Protein AF-A0A4R5FEH0-F1 (afdb_monomer)

Foldseek 3Di:
DVVVVVVVVVVVVVVVVVVVVVVVVVVVVVVVVVVVDDVVVVLVVVLVVVLVVLVVCLVVVLVVVVVVVVVCVCVVPVDPDDDDPPVVVVVVVCVSVVSVVVSVVVSVVVVVVSVPPPDD

Mean predicted aligned error: 13.11 Å

Sequence (120 aa):
MLVGSAVVYTVISVLNATAMTMTERAEEIRLLRTLGTKPRQLTRMVCWKTLTVTCTGTLLGTGIAAASLTALGKAATGQPSFVYSVPQYAGLVLVCAVSGLAGALASTRKARRGSLRSDD

Organism: NCBI:txid2530382

Radius of gyration: 20.9 Å; Cα contacts (8 Å, |Δi|>4): 8; chains: 1; bounding box: 50×35×61 Å

Structure (mmCIF, N/CA/C/O backbone):
data_AF-A0A4R5FEH0-F1
#
_entry.id   AF-A0A4R5FEH0-F1
#
loop_
_atom_site.group_PDB
_atom_site.id
_atom_site.type_symbol
_atom_site.label_atom_id
_atom_site.label_alt_id
_atom_site.label_comp_id
_atom_site.label_asym_id
_atom_site.label_entity_id
_atom_site.label_seq_id
_atom_site.pdbx_PDB_ins_code
_atom_site.Cartn_x
_atom_site.Cartn_y
_atom_site.Cartn_z
_atom_site.occupancy
_atom_site.B_iso_or_equiv
_atom_site.auth_seq_id
_atom_site.auth_comp_id
_atom_site.auth_asym_id
_atom_site.auth_atom_id
_atom_site.pdbx_PDB_model_num
ATOM 1 N N . MET A 1 1 ? 3.854 -23.297 -10.318 1.00 75.25 1 MET A N 1
ATOM 2 C CA . MET A 1 1 ? 3.454 -23.915 -9.030 1.00 75.25 1 MET A CA 1
ATOM 3 C C . MET A 1 1 ? 4.046 -23.185 -7.824 1.00 75.25 1 MET A C 1
ATOM 5 O O . MET A 1 1 ? 3.273 -22.809 -6.956 1.00 75.25 1 MET A O 1
ATOM 9 N N . LEU A 1 2 ? 5.350 -22.871 -7.814 1.00 83.94 2 LEU A N 1
ATOM 10 C CA . LEU A 1 2 ? 6.026 -22.158 -6.710 1.00 83.94 2 LEU A CA 1
ATOM 11 C C . LEU A 1 2 ? 5.409 -20.793 -6.335 1.00 83.94 2 LEU A C 1
ATOM 13 O O . LEU A 1 2 ? 5.229 -20.503 -5.156 1.00 83.94 2 LEU A O 1
ATOM 17 N N . VAL A 1 3 ? 5.034 -19.966 -7.322 1.00 89.88 3 VAL A N 1
ATOM 18 C CA . VAL A 1 3 ? 4.390 -18.660 -7.055 1.00 89.88 3 VAL A CA 1
ATOM 19 C C . VAL A 1 3 ? 3.027 -18.842 -6.379 1.00 89.88 3 VAL A C 1
ATOM 21 O O . VAL A 1 3 ? 2.689 -18.097 -5.466 1.00 89.88 3 VAL A O 1
ATOM 24 N N . GLY A 1 4 ? 2.270 -19.874 -6.765 1.00 87.56 4 GLY A N 1
ATOM 25 C CA . GLY A 1 4 ? 0.972 -20.174 -6.160 1.00 87.56 4 GLY A CA 1
ATOM 26 C C . GLY A 1 4 ? 1.095 -20.547 -4.683 1.00 87.56 4 GLY A C 1
ATOM 27 O O . GLY A 1 4 ? 0.388 -19.986 -3.852 1.00 87.56 4 GLY A O 1
ATOM 28 N N . SER A 1 5 ? 2.043 -21.425 -4.334 1.00 92.75 5 SER A N 1
ATOM 29 C CA . SER A 1 5 ? 2.290 -21.804 -2.936 1.00 92.75 5 SER A CA 1
ATOM 30 C C . SER A 1 5 ? 2.826 -20.644 -2.095 1.00 92.75 5 SER A C 1
ATOM 32 O O . SER A 1 5 ? 2.422 -20.494 -0.944 1.00 92.75 5 SER A O 1
ATOM 34 N N . ALA A 1 6 ? 3.686 -19.793 -2.667 1.00 92.50 6 ALA A N 1
ATOM 35 C CA . ALA A 1 6 ? 4.207 -18.615 -1.977 1.00 92.50 6 ALA A CA 1
ATOM 36 C C . ALA A 1 6 ? 3.087 -17.625 -1.626 1.00 92.50 6 ALA A C 1
ATOM 38 O O . ALA A 1 6 ? 3.008 -17.171 -0.488 1.00 92.50 6 ALA A O 1
ATOM 39 N N . VAL A 1 7 ? 2.177 -17.353 -2.568 1.00 92.88 7 VAL A N 1
ATOM 40 C CA . VAL A 1 7 ? 1.027 -16.467 -2.331 1.00 92.88 7 VAL A CA 1
ATOM 41 C C . VAL A 1 7 ? 0.129 -17.019 -1.225 1.00 92.88 7 VAL A C 1
ATOM 43 O O . VAL A 1 7 ? -0.239 -16.275 -0.318 1.00 92.88 7 VAL A O 1
ATOM 46 N N . VAL A 1 8 ? -0.178 -18.320 -1.248 1.00 94.12 8 VAL A N 1
ATOM 47 C CA . VAL A 1 8 ? -0.993 -18.960 -0.201 1.00 94.12 8 VAL A CA 1
ATOM 48 C C . VAL A 1 8 ? -0.329 -18.827 1.172 1.00 94.12 8 VAL A C 1
ATOM 50 O O . VAL A 1 8 ? -0.980 -18.400 2.125 1.00 94.12 8 VAL A O 1
ATOM 53 N N . TYR A 1 9 ? 0.972 -19.115 1.274 1.00 94.75 9 TYR A N 1
ATOM 54 C CA . TYR A 1 9 ? 1.718 -18.966 2.525 1.00 94.75 9 TYR A CA 1
ATOM 55 C C . TYR A 1 9 ? 1.716 -17.519 3.038 1.00 94.75 9 TYR A C 1
ATOM 57 O O . TYR A 1 9 ? 1.440 -17.280 4.214 1.00 94.75 9 TYR A O 1
ATOM 65 N N . THR A 1 10 ? 1.971 -16.538 2.164 1.00 94.88 10 THR A N 1
ATOM 66 C CA . THR A 1 10 ? 1.943 -15.116 2.534 1.00 94.88 10 THR A CA 1
ATOM 67 C C . THR A 1 10 ? 0.574 -14.703 3.061 1.00 94.88 10 THR A C 1
ATOM 69 O O . THR A 1 10 ? 0.501 -14.026 4.084 1.00 94.88 10 THR A O 1
ATOM 72 N N . VAL A 1 11 ? -0.511 -15.133 2.410 1.00 94.25 11 VAL A N 1
ATOM 73 C CA . VAL A 1 11 ? -1.875 -14.828 2.862 1.00 94.25 11 VAL A CA 1
ATOM 74 C C . VAL A 1 11 ? -2.113 -15.390 4.260 1.00 94.25 11 VAL A C 1
ATOM 76 O O . VAL A 1 11 ? -2.553 -14.651 5.136 1.00 94.25 11 VAL A O 1
ATOM 79 N N . ILE A 1 12 ? -1.764 -16.654 4.506 1.00 95.19 12 ILE A N 1
ATOM 80 C CA . ILE A 1 12 ? -1.941 -17.284 5.823 1.00 95.19 12 ILE A CA 1
ATOM 81 C C . ILE A 1 12 ? -1.114 -16.562 6.894 1.00 95.19 12 ILE A C 1
ATOM 83 O O . ILE A 1 12 ? -1.630 -16.264 7.968 1.00 95.19 12 ILE A O 1
ATOM 87 N N . SER A 1 13 ? 0.143 -16.227 6.600 1.00 94.56 13 SER A N 1
ATOM 88 C CA . SER A 1 13 ? 1.027 -15.517 7.532 1.00 94.56 13 SER A CA 1
ATOM 89 C C . SER A 1 13 ? 0.487 -14.129 7.903 1.00 94.56 13 SER A C 1
ATOM 91 O O . SER A 1 13 ? 0.400 -13.780 9.083 1.00 94.56 13 SER A O 1
ATOM 93 N N . VAL A 1 14 ? 0.027 -13.358 6.911 1.00 92.44 14 VAL A N 1
ATOM 94 C CA . VAL A 1 14 ? -0.592 -12.043 7.136 1.00 92.44 14 VAL A CA 1
ATOM 95 C C . VAL A 1 14 ? -1.896 -12.175 7.923 1.00 92.44 14 VAL A C 1
ATOM 97 O O . VAL A 1 14 ? -2.139 -11.385 8.837 1.00 92.44 14 VAL A O 1
ATOM 100 N N . LEU A 1 15 ? -2.729 -13.170 7.609 1.00 93.38 15 LEU A N 1
ATOM 101 C CA . LEU A 1 15 ? -3.962 -13.441 8.352 1.00 93.38 15 LEU A CA 1
ATOM 102 C C . LEU A 1 15 ? -3.672 -13.806 9.808 1.00 93.38 15 LEU A C 1
ATOM 104 O O . LEU A 1 15 ? -4.337 -13.295 10.701 1.00 93.38 15 LEU A O 1
ATOM 108 N N . ASN A 1 16 ? -2.643 -14.610 10.061 1.00 95.06 16 ASN A N 1
ATOM 109 C CA . ASN A 1 16 ? -2.242 -14.974 11.414 1.00 95.06 16 ASN A CA 1
ATOM 110 C C . ASN A 1 16 ? -1.790 -13.745 12.224 1.00 95.06 16 ASN A C 1
ATOM 112 O O . ASN A 1 16 ? -2.271 -13.507 13.331 1.00 95.06 16 ASN A O 1
ATOM 116 N N . ALA A 1 17 ? -0.934 -12.901 11.640 1.00 90.19 17 ALA A N 1
A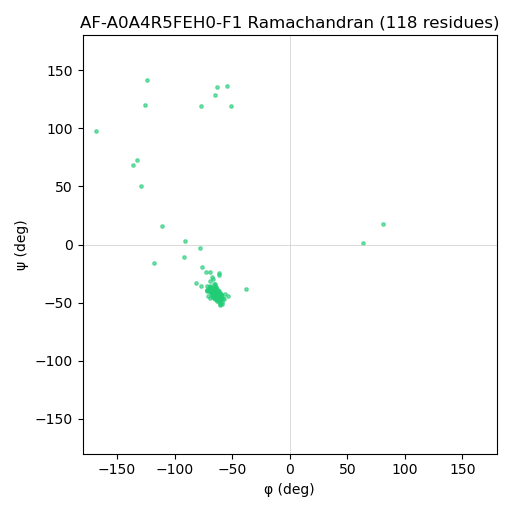TOM 117 C CA . ALA A 1 17 ? -0.471 -11.676 12.292 1.00 90.19 17 ALA A CA 1
ATOM 118 C C . ALA A 1 17 ? -1.611 -10.673 12.536 1.00 90.19 17 ALA A C 1
ATOM 120 O O . ALA A 1 17 ? -1.695 -10.035 13.590 1.00 90.19 17 ALA A O 1
ATOM 121 N N . THR A 1 18 ? -2.515 -10.529 11.564 1.00 87.44 18 THR A N 1
ATOM 122 C CA . THR A 1 18 ? -3.672 -9.638 11.704 1.00 87.44 18 THR A CA 1
ATOM 123 C C . THR A 1 18 ? -4.674 -10.163 12.724 1.00 87.44 18 THR A C 1
ATOM 125 O O . THR A 1 18 ? -5.173 -9.359 13.505 1.00 87.44 18 THR A O 1
ATOM 128 N N . ALA A 1 19 ? -4.915 -11.474 12.792 1.00 87.31 19 ALA A N 1
ATOM 129 C CA . ALA A 1 19 ? -5.764 -12.087 13.811 1.00 87.31 19 ALA A CA 1
ATOM 130 C C . ALA A 1 19 ? -5.235 -11.804 15.224 1.00 87.31 19 ALA A C 1
ATOM 132 O O . ALA A 1 19 ? -5.980 -11.268 16.044 1.00 87.31 19 ALA A O 1
ATOM 133 N N . MET A 1 20 ? -3.940 -12.044 15.460 1.00 92.12 20 MET A N 1
ATOM 134 C CA . MET A 1 20 ? -3.278 -11.737 16.734 1.00 92.12 20 MET A CA 1
ATOM 135 C C . MET A 1 20 ? -3.395 -10.247 17.099 1.00 92.12 20 MET A C 1
ATOM 137 O O . MET A 1 20 ? -3.795 -9.889 18.205 1.00 92.12 20 MET A O 1
ATOM 141 N N . THR A 1 21 ? -3.144 -9.353 16.138 1.00 87.50 21 THR A N 1
ATOM 142 C CA . THR A 1 21 ? -3.239 -7.902 16.375 1.00 87.50 21 THR A CA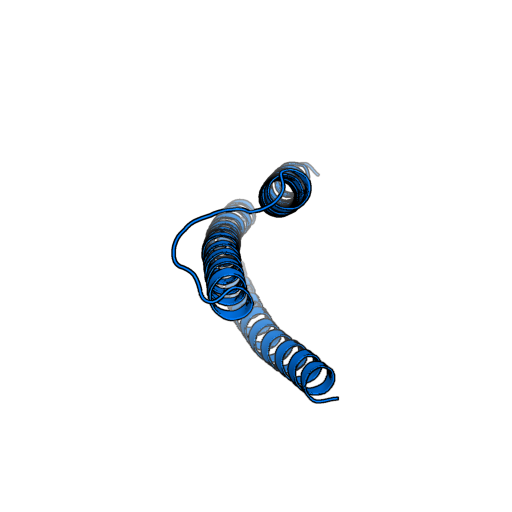 1
ATOM 143 C C . THR A 1 21 ? -4.674 -7.461 16.695 1.00 87.50 21 THR A C 1
ATOM 145 O O . THR A 1 21 ? -4.881 -6.501 17.439 1.00 87.50 21 THR A O 1
ATOM 148 N N . MET A 1 22 ? -5.687 -8.102 16.104 1.00 86.00 22 MET A N 1
ATOM 149 C CA . MET A 1 22 ? -7.090 -7.764 16.361 1.00 86.00 22 MET A CA 1
ATOM 150 C C . MET A 1 22 ? -7.528 -8.208 17.756 1.00 86.00 22 MET A C 1
ATOM 152 O O . MET A 1 22 ? -8.242 -7.453 18.415 1.00 86.00 22 MET A O 1
ATOM 156 N N . THR A 1 23 ? -7.082 -9.379 18.222 1.00 84.50 23 THR A N 1
ATOM 157 C CA . THR A 1 23 ? -7.383 -9.865 19.576 1.00 84.50 23 THR A CA 1
ATOM 158 C C . THR A 1 23 ? -6.755 -8.977 20.647 1.00 84.50 23 THR A C 1
ATOM 160 O O . THR A 1 23 ? -7.469 -8.521 21.536 1.00 84.50 23 THR A O 1
ATOM 163 N N . GLU A 1 24 ? -5.478 -8.615 20.503 1.00 84.12 24 GLU A N 1
ATOM 164 C CA . GLU A 1 24 ? -4.785 -7.717 21.443 1.00 84.12 24 GLU A CA 1
ATOM 165 C C . GLU A 1 24 ? -5.468 -6.344 21.534 1.00 84.12 24 GLU A C 1
ATOM 167 O O . GLU A 1 24 ? -5.738 -5.823 22.617 1.00 84.12 24 GLU A O 1
ATOM 172 N N . ARG A 1 25 ? -5.835 -5.761 20.385 1.00 83.19 25 ARG A N 1
ATOM 173 C CA . ARG A 1 25 ? -6.523 -4.463 20.368 1.00 83.19 25 ARG A CA 1
ATOM 174 C C . ARG A 1 25 ? -7.945 -4.535 20.907 1.00 83.19 25 ARG A C 1
ATOM 176 O O . ARG A 1 25 ? -8.426 -3.551 21.459 1.00 83.19 25 ARG A O 1
ATOM 183 N N . ALA A 1 26 ? -8.644 -5.655 20.737 1.00 80.81 26 ALA A N 1
ATOM 184 C CA . ALA A 1 26 ? -9.978 -5.822 21.303 1.00 80.81 26 ALA A CA 1
ATOM 185 C C . ALA A 1 26 ? -9.939 -5.810 22.841 1.00 80.81 26 ALA A C 1
ATOM 187 O O . ALA A 1 26 ? -10.839 -5.242 23.465 1.00 80.81 26 ALA A O 1
ATOM 188 N N . GLU A 1 27 ? -8.891 -6.374 23.442 1.00 83.25 27 GLU A N 1
ATOM 189 C CA . GLU A 1 27 ? -8.665 -6.339 24.889 1.00 83.25 27 GLU A CA 1
ATOM 190 C C . GLU A 1 27 ? -8.275 -4.944 25.383 1.00 83.25 27 GLU A C 1
ATOM 192 O O . GLU A 1 27 ? -8.890 -4.460 26.332 1.00 83.25 27 GLU A O 1
ATOM 197 N N . GLU A 1 28 ? -7.372 -4.238 24.691 1.00 79.25 28 GLU A N 1
ATOM 198 C CA . GLU A 1 28 ? -7.075 -2.825 24.993 1.00 79.25 28 GLU A CA 1
ATOM 199 C C . GLU A 1 28 ? -8.350 -1.970 25.001 1.00 79.25 28 GLU A C 1
ATOM 201 O O . GLU A 1 28 ? -8.575 -1.171 25.911 1.00 79.25 28 GLU A O 1
ATOM 206 N N . ILE A 1 29 ? -9.225 -2.154 24.007 1.00 78.94 29 ILE A N 1
ATOM 207 C CA . ILE A 1 29 ? -10.480 -1.401 23.903 1.00 78.94 29 ILE A CA 1
ATOM 208 C C . ILE A 1 29 ? -11.435 -1.771 25.039 1.00 78.94 29 ILE A C 1
ATOM 210 O O . ILE A 1 29 ? -12.103 -0.884 25.570 1.00 78.94 29 ILE A O 1
ATOM 214 N N . ARG A 1 30 ? -11.508 -3.050 25.432 1.00 79.69 30 ARG A N 1
ATOM 215 C CA . ARG A 1 30 ? -12.310 -3.495 26.583 1.00 79.69 30 ARG A CA 1
ATOM 216 C C . ARG A 1 30 ? -11.814 -2.859 27.881 1.00 79.69 30 ARG A C 1
ATOM 218 O O . ARG A 1 30 ? -12.639 -2.303 28.600 1.00 79.69 30 ARG A O 1
ATOM 225 N N . LEU A 1 31 ? -10.500 -2.846 28.114 1.00 80.94 31 LEU A N 1
ATOM 226 C CA . LEU A 1 31 ? -9.869 -2.219 29.281 1.00 80.94 31 LEU A CA 1
ATOM 227 C C . LEU A 1 31 ? -10.106 -0.699 29.320 1.00 80.94 31 LEU A C 1
ATOM 229 O O . LEU A 1 31 ? -10.508 -0.152 30.349 1.00 80.94 31 LEU A O 1
ATOM 233 N N . LEU A 1 32 ? -9.954 -0.013 28.185 1.00 75.25 32 LEU A N 1
ATOM 234 C CA . LEU A 1 32 ? -10.207 1.429 28.070 1.00 75.25 32 LEU A CA 1
ATOM 235 C C . LEU A 1 32 ? -11.690 1.798 28.226 1.00 75.25 32 LEU A C 1
ATOM 237 O O . LEU A 1 32 ? -12.000 2.908 28.672 1.00 75.25 32 LEU A O 1
ATOM 241 N N . ARG A 1 33 ? -12.612 0.887 27.883 1.00 75.50 33 ARG A N 1
ATOM 242 C CA . ARG A 1 33 ? -14.057 1.078 28.088 1.00 75.50 33 ARG A CA 1
ATOM 243 C C . ARG A 1 33 ? -14.443 0.986 29.558 1.00 75.50 33 ARG A C 1
ATOM 245 O O . ARG A 1 33 ? -15.250 1.796 30.000 1.00 75.50 33 ARG A O 1
ATOM 252 N N . THR A 1 34 ? -13.837 0.071 30.316 1.00 79.81 34 THR A N 1
ATOM 253 C CA . THR A 1 34 ? -13.989 0.009 31.783 1.00 79.81 34 THR A CA 1
ATOM 254 C C . THR A 1 34 ? -13.482 1.270 32.484 1.00 79.81 34 THR A C 1
ATOM 256 O O . THR A 1 34 ? -13.977 1.607 33.552 1.00 79.81 34 THR A O 1
ATOM 259 N N . LEU A 1 35 ? -12.561 2.009 31.857 1.00 77.06 35 LEU A N 1
ATOM 260 C CA . LEU A 1 35 ? -12.051 3.300 32.335 1.00 77.06 35 LEU A CA 1
ATOM 261 C C . LEU A 1 35 ? -12.849 4.518 31.811 1.00 77.06 35 LEU A C 1
ATOM 263 O O . LEU A 1 35 ? -12.484 5.655 32.091 1.00 77.06 35 LEU A O 1
ATOM 267 N N . GLY A 1 36 ? -13.935 4.313 31.050 1.00 76.25 36 GLY A N 1
ATOM 268 C CA . GLY A 1 36 ? -14.831 5.390 30.597 1.00 76.25 36 GLY A CA 1
ATOM 269 C C . GLY A 1 36 ? -14.354 6.189 29.375 1.00 76.25 36 GLY A C 1
ATOM 270 O O . GLY A 1 36 ? -14.856 7.284 29.113 1.00 76.25 36 GLY A O 1
ATOM 271 N N . THR A 1 37 ? -13.397 5.671 28.602 1.00 69.69 37 THR 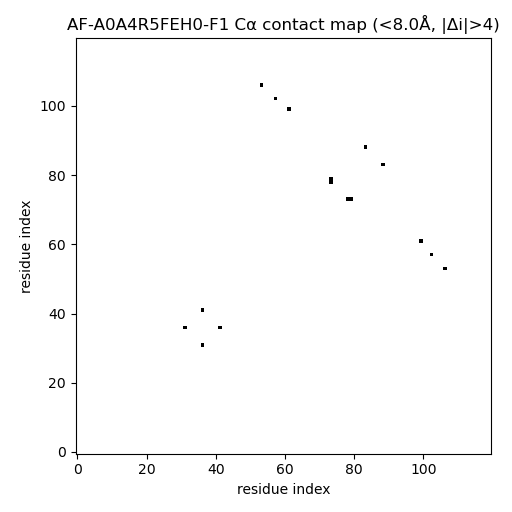A N 1
ATOM 272 C CA . THR A 1 37 ? -12.808 6.404 27.467 1.00 69.69 37 THR A CA 1
ATOM 273 C C . THR A 1 37 ? -13.834 6.668 26.352 1.00 69.69 37 THR A C 1
ATOM 275 O O . THR A 1 37 ? -14.491 5.750 25.855 1.00 69.69 37 THR A O 1
ATOM 278 N N . LYS A 1 38 ? -13.954 7.932 25.909 1.00 74.19 38 LYS A N 1
ATOM 279 C CA . LYS A 1 38 ? -14.907 8.354 24.863 1.00 74.19 38 LYS A CA 1
ATOM 280 C C . LYS A 1 38 ? -14.611 7.684 23.504 1.00 74.19 38 LYS A C 1
ATOM 282 O O . LYS A 1 38 ? -13.472 7.737 23.030 1.00 74.19 38 LYS A O 1
ATOM 287 N N . PRO A 1 39 ? -15.635 7.178 22.785 1.00 70.56 39 PRO A N 1
ATOM 288 C CA . PRO A 1 39 ? -15.472 6.458 21.512 1.00 70.56 39 PRO A CA 1
ATOM 289 C C . PRO A 1 39 ? -14.829 7.303 20.398 1.00 70.56 39 PRO A C 1
ATOM 291 O O . PRO A 1 39 ? -14.153 6.765 19.523 1.00 70.56 39 PRO A O 1
ATOM 294 N N . ARG A 1 40 ? -14.969 8.635 20.458 1.00 71.75 40 ARG A N 1
ATOM 295 C CA . ARG A 1 40 ? -14.362 9.583 19.505 1.00 71.75 40 ARG A CA 1
ATOM 296 C C . ARG A 1 40 ? -12.829 9.647 19.573 1.00 71.75 40 ARG A C 1
ATOM 298 O O . ARG A 1 40 ? -12.189 9.932 18.565 1.00 71.75 40 ARG A O 1
ATOM 305 N N . GLN A 1 41 ? -12.222 9.395 20.733 1.00 73.12 41 GLN A N 1
ATOM 306 C CA . GLN A 1 41 ? -10.759 9.404 20.863 1.00 73.12 41 GLN A CA 1
ATOM 307 C C . GLN A 1 41 ? -10.151 8.117 20.291 1.00 73.12 41 GLN A C 1
ATOM 309 O O . GLN A 1 41 ? -9.116 8.149 19.623 1.00 73.12 41 GLN A O 1
ATOM 314 N N . LEU A 1 42 ? -10.865 7.005 20.471 1.00 71.75 42 LEU A N 1
ATOM 315 C CA . LEU A 1 42 ? -10.492 5.689 19.970 1.00 71.75 42 LEU A CA 1
ATOM 316 C C . LEU A 1 42 ? -10.458 5.651 18.434 1.00 71.75 42 LEU A C 1
ATOM 318 O O . LEU A 1 42 ? -9.479 5.204 17.837 1.00 71.75 42 LEU A O 1
ATOM 322 N N . THR A 1 43 ? -11.490 6.186 17.774 1.00 77.06 43 THR A N 1
ATOM 323 C CA . THR A 1 43 ? -11.547 6.235 16.303 1.00 77.06 43 THR A CA 1
ATOM 324 C C . THR A 1 43 ? -10.444 7.111 15.714 1.00 77.06 43 THR A C 1
ATOM 326 O O . THR A 1 43 ? -9.826 6.730 14.718 1.00 77.06 43 THR A O 1
ATOM 329 N N . ARG A 1 44 ? -10.125 8.246 16.351 1.00 79.62 44 ARG A N 1
ATOM 330 C CA . ARG A 1 44 ? -9.047 9.143 15.905 1.00 79.62 44 ARG A CA 1
ATOM 331 C C . ARG A 1 44 ? -7.670 8.477 16.001 1.00 79.62 44 ARG A C 1
ATOM 333 O O . ARG A 1 44 ? -6.873 8.597 15.073 1.00 79.62 44 ARG A O 1
ATOM 340 N N . MET A 1 45 ? -7.416 7.722 17.069 1.00 78.25 45 MET A N 1
ATOM 341 C CA . MET A 1 45 ? -6.175 6.959 17.252 1.00 78.25 45 MET A CA 1
ATOM 342 C C . MET A 1 45 ? -6.033 5.828 16.222 1.00 78.25 45 MET A C 1
ATOM 344 O O . MET A 1 45 ? -4.982 5.675 15.596 1.00 78.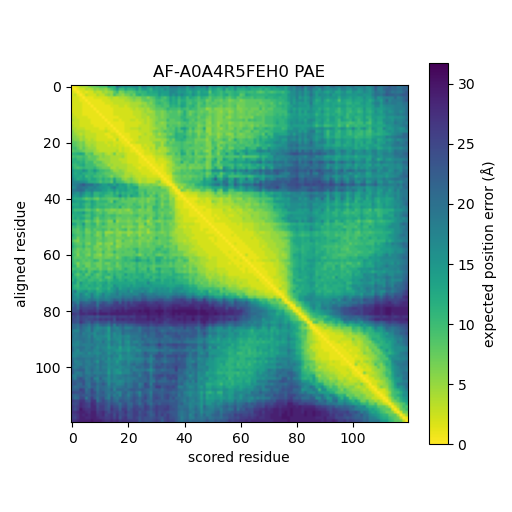25 45 MET A O 1
ATOM 348 N N . VAL A 1 46 ? -7.102 5.057 15.992 1.00 75.69 46 VAL A N 1
ATOM 349 C CA . VAL A 1 46 ? -7.105 3.971 14.997 1.00 75.69 46 VAL A CA 1
ATOM 350 C C . VAL A 1 46 ? -6.921 4.514 13.579 1.00 75.69 46 VAL A C 1
ATOM 352 O O . VAL A 1 46 ? -6.218 3.893 12.776 1.00 75.69 46 VAL A O 1
ATOM 355 N N . CYS A 1 47 ? -7.494 5.683 13.277 1.00 81.19 47 CYS A N 1
ATOM 356 C CA . CYS A 1 47 ? -7.312 6.356 11.994 1.00 81.19 47 CYS A CA 1
ATOM 357 C C . CYS A 1 47 ? -5.835 6.683 11.746 1.00 81.19 47 CYS A C 1
ATOM 359 O O . CYS A 1 47 ? -5.286 6.251 10.735 1.00 81.19 47 CYS A O 1
ATOM 361 N N . TRP A 1 48 ? -5.166 7.332 12.705 1.00 77.50 48 TRP A N 1
ATOM 362 C CA . TRP A 1 48 ? -3.733 7.626 12.612 1.00 77.50 48 TRP A CA 1
ATOM 363 C C . TRP A 1 48 ? -2.893 6.366 12.416 1.00 77.50 48 TRP A C 1
ATOM 365 O O . TRP A 1 48 ? -2.088 6.301 11.492 1.00 77.50 48 TRP A O 1
ATOM 375 N N . LYS A 1 49 ? -3.146 5.319 13.209 1.00 77.69 49 LYS A N 1
ATOM 376 C CA . LYS A 1 49 ? -2.417 4.048 13.098 1.00 77.69 49 LYS A CA 1
ATOM 377 C C . LYS A 1 49 ? -2.596 3.405 11.718 1.00 77.69 49 LYS A C 1
ATOM 379 O O . LYS A 1 49 ? -1.639 2.916 11.126 1.00 77.69 49 LYS A O 1
ATOM 384 N N . THR A 1 50 ? -3.814 3.431 11.182 1.00 76.94 50 THR A N 1
ATOM 385 C CA . THR A 1 50 ? -4.125 2.868 9.857 1.00 76.94 50 THR A CA 1
ATOM 386 C C . THR A 1 50 ? -3.520 3.701 8.730 1.00 76.94 50 THR A C 1
ATOM 388 O O . THR A 1 50 ? -3.064 3.144 7.729 1.00 76.94 50 THR A O 1
ATOM 391 N N . LEU A 1 51 ? -3.501 5.023 8.892 1.00 78.69 51 LEU A N 1
ATOM 392 C CA . LEU A 1 51 ? -2.936 5.955 7.928 1.00 78.69 51 LEU A CA 1
ATOM 393 C C . LEU A 1 51 ? -1.425 5.756 7.808 1.00 78.69 51 LEU A C 1
ATOM 395 O O . LEU A 1 51 ? -0.934 5.614 6.692 1.00 78.69 51 LEU A O 1
ATOM 399 N N . THR A 1 52 ? -0.712 5.624 8.930 1.00 78.69 52 THR A N 1
ATOM 400 C CA . THR A 1 52 ? 0.726 5.331 8.927 1.00 78.69 52 THR A CA 1
ATOM 401 C C . THR A 1 52 ? 1.022 3.991 8.255 1.00 78.69 52 THR A C 1
ATOM 403 O O . THR A 1 52 ? 1.819 3.952 7.325 1.00 78.69 52 THR A O 1
ATOM 406 N N . VAL A 1 53 ? 0.322 2.909 8.627 1.00 80.00 53 VAL A N 1
ATOM 407 C CA . VAL A 1 53 ? 0.530 1.572 8.027 1.00 80.00 53 VAL A CA 1
ATOM 408 C C . VAL A 1 53 ? 0.269 1.578 6.518 1.00 80.00 53 VAL A C 1
ATOM 410 O O . VAL A 1 53 ? 1.053 1.024 5.748 1.00 80.00 53 VAL A O 1
ATOM 413 N N . THR A 1 54 ? -0.811 2.229 6.078 1.00 76.81 54 THR A N 1
ATOM 414 C CA . THR A 1 54 ? -1.158 2.311 4.650 1.00 76.81 54 THR A CA 1
ATOM 415 C C . THR A 1 54 ? -0.136 3.148 3.885 1.00 76.81 54 THR A C 1
ATOM 417 O O . THR A 1 54 ? 0.281 2.759 2.796 1.00 76.81 54 THR A O 1
ATOM 420 N N . CYS A 1 55 ? 0.293 4.275 4.456 1.00 78.25 55 CYS A N 1
ATOM 421 C CA . CYS A 1 55 ? 1.297 5.150 3.862 1.00 78.25 55 CYS A CA 1
ATOM 422 C C . CYS A 1 55 ? 2.624 4.403 3.673 1.00 78.25 55 CYS A C 1
ATOM 424 O O . CYS A 1 55 ? 3.124 4.315 2.553 1.00 78.25 55 CYS A O 1
ATOM 426 N N . THR A 1 56 ? 3.134 3.768 4.732 1.00 78.62 56 THR A N 1
ATOM 427 C CA . THR A 1 56 ? 4.386 3.002 4.692 1.00 78.62 56 THR A CA 1
ATOM 428 C C . THR A 1 56 ? 4.308 1.829 3.716 1.00 78.62 56 THR A C 1
ATOM 430 O O . THR A 1 56 ? 5.216 1.654 2.908 1.00 78.62 56 THR A O 1
ATOM 433 N N . GLY A 1 57 ? 3.213 1.059 3.729 1.00 75.31 57 GLY A N 1
ATOM 434 C CA . GLY A 1 57 ? 3.025 -0.056 2.797 1.00 75.31 57 GLY A CA 1
ATOM 435 C C . GLY A 1 57 ? 2.974 0.391 1.333 1.00 75.31 57 GLY A C 1
ATOM 436 O O . GLY A 1 57 ? 3.569 -0.252 0.472 1.00 75.31 57 GLY A O 1
ATOM 437 N N . THR A 1 58 ? 2.326 1.525 1.052 1.00 73.69 58 THR A N 1
ATOM 438 C CA . THR A 1 58 ? 2.234 2.082 -0.308 1.00 73.69 58 THR A CA 1
ATOM 439 C C . THR A 1 58 ? 3.588 2.602 -0.790 1.00 73.69 58 THR A C 1
ATOM 441 O O . THR A 1 58 ? 3.999 2.288 -1.906 1.00 73.69 58 THR A O 1
ATOM 444 N N . LEU A 1 59 ? 4.308 3.350 0.051 1.00 76.75 59 LEU A N 1
ATOM 445 C CA . LEU A 1 59 ? 5.652 3.857 -0.248 1.00 76.75 59 LEU A CA 1
ATOM 446 C C . LEU A 1 59 ? 6.632 2.716 -0.545 1.00 76.75 59 LEU A C 1
ATOM 448 O O . LEU A 1 59 ? 7.276 2.715 -1.594 1.00 76.75 59 LEU A O 1
ATOM 452 N N . LEU A 1 60 ? 6.702 1.719 0.342 1.00 76.56 60 LEU A N 1
ATOM 453 C CA . LEU A 1 60 ? 7.610 0.582 0.180 1.00 76.56 60 LEU A CA 1
ATOM 454 C C . LEU A 1 60 ? 7.228 -0.292 -1.017 1.00 76.56 60 LEU A C 1
ATOM 456 O O . LEU A 1 60 ? 8.095 -0.635 -1.817 1.00 76.56 60 LEU A O 1
ATOM 460 N N . GLY A 1 61 ? 5.942 -0.613 -1.182 1.00 72.25 61 GLY A N 1
ATOM 461 C CA . GLY A 1 61 ? 5.470 -1.418 -2.309 1.00 72.25 61 GLY A CA 1
ATOM 462 C C . GLY A 1 61 ? 5.772 -0.766 -3.659 1.00 72.25 61 GLY A C 1
ATOM 463 O O . GLY A 1 61 ? 6.260 -1.433 -4.571 1.00 72.25 61 GLY A O 1
ATOM 464 N N . THR A 1 62 ? 5.566 0.550 -3.766 1.00 69.56 62 THR A N 1
ATOM 465 C CA . THR A 1 62 ? 5.868 1.310 -4.989 1.00 69.56 62 THR A CA 1
ATOM 466 C C . THR A 1 62 ? 7.372 1.338 -5.273 1.00 69.56 62 THR A C 1
ATOM 468 O O . THR A 1 62 ? 7.783 1.126 -6.413 1.00 69.56 62 THR A O 1
ATOM 471 N N . GLY A 1 63 ? 8.208 1.531 -4.245 1.00 71.62 63 GLY A N 1
ATOM 472 C CA . GLY A 1 63 ? 9.667 1.507 -4.389 1.00 71.62 63 GLY A CA 1
ATOM 473 C C . GLY A 1 63 ? 10.199 0.148 -4.854 1.00 71.62 63 GLY A C 1
ATOM 474 O O . GLY A 1 63 ? 10.984 0.084 -5.799 1.00 71.62 63 GLY A O 1
ATOM 475 N N . ILE A 1 64 ? 9.722 -0.946 -4.249 1.00 74.19 64 ILE A N 1
ATOM 476 C CA . ILE A 1 64 ? 10.111 -2.316 -4.624 1.00 74.19 64 ILE A CA 1
ATOM 477 C C . ILE A 1 64 ? 9.663 -2.635 -6.054 1.00 74.19 64 ILE A C 1
ATOM 479 O O . ILE A 1 64 ? 10.431 -3.222 -6.819 1.00 74.19 64 ILE A O 1
ATOM 483 N N . ALA A 1 65 ? 8.451 -2.227 -6.442 1.00 68.94 65 ALA A N 1
ATOM 484 C CA . ALA A 1 65 ? 7.951 -2.412 -7.800 1.00 68.94 65 ALA A CA 1
ATOM 485 C C . ALA A 1 65 ? 8.805 -1.654 -8.827 1.00 68.94 65 ALA A C 1
ATOM 487 O O . ALA A 1 65 ? 9.228 -2.244 -9.820 1.00 68.94 65 ALA A O 1
ATOM 488 N N . ALA A 1 66 ? 9.129 -0.382 -8.568 1.00 67.56 66 ALA A N 1
ATOM 489 C CA . ALA A 1 66 ? 9.974 0.423 -9.449 1.00 67.56 66 ALA A CA 1
ATOM 490 C C . ALA A 1 66 ? 11.399 -0.152 -9.574 1.00 67.56 66 ALA A C 1
ATOM 492 O O . ALA A 1 66 ? 11.935 -0.256 -10.680 1.00 67.56 66 ALA A O 1
ATOM 493 N N . ALA A 1 67 ? 12.000 -0.583 -8.462 1.00 68.94 67 ALA A N 1
ATOM 494 C CA . ALA A 1 67 ? 13.321 -1.209 -8.451 1.00 68.94 67 ALA A CA 1
ATOM 495 C C . ALA A 1 67 ? 13.333 -2.545 -9.210 1.00 68.94 67 ALA A C 1
ATOM 497 O O . ALA A 1 67 ? 14.197 -2.777 -10.050 1.00 68.94 67 ALA A O 1
ATOM 498 N N . SER A 1 68 ? 12.337 -3.403 -8.978 1.00 67.50 68 SER A N 1
ATOM 499 C CA . SER A 1 68 ? 12.223 -4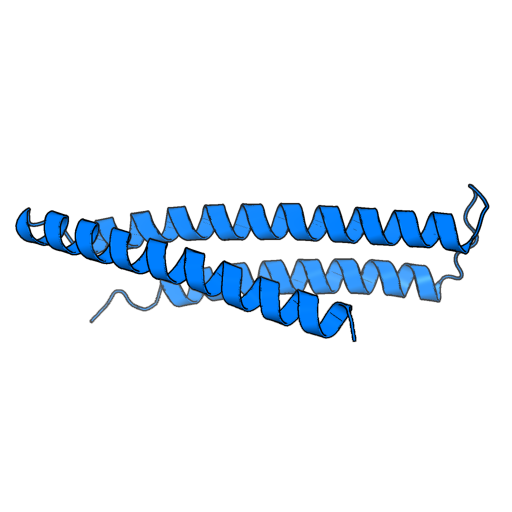.689 -9.677 1.00 67.50 68 SER A CA 1
ATOM 500 C C . SER A 1 68 ? 12.026 -4.492 -11.180 1.00 67.50 68 SER A C 1
ATOM 502 O O . SER A 1 68 ? 12.624 -5.198 -11.985 1.00 67.50 68 SER A O 1
ATOM 504 N N . LEU A 1 69 ? 11.228 -3.499 -11.573 1.00 66.75 69 LEU A N 1
ATOM 505 C CA . LEU A 1 69 ? 10.919 -3.217 -12.971 1.00 66.75 69 LEU A CA 1
ATOM 506 C C . LEU A 1 69 ? 12.111 -2.606 -13.720 1.00 66.75 69 LEU A C 1
ATOM 508 O O . LEU A 1 69 ? 12.401 -2.999 -14.848 1.00 66.75 69 LEU A O 1
ATOM 512 N N . THR A 1 70 ? 12.853 -1.704 -13.074 1.00 66.50 70 THR A N 1
ATOM 513 C CA . THR A 1 70 ? 14.115 -1.174 -13.615 1.00 66.50 70 THR A CA 1
ATOM 514 C C . THR A 1 70 ? 15.197 -2.249 -13.698 1.00 66.50 70 THR A C 1
ATOM 516 O O . THR A 1 70 ? 15.888 -2.324 -14.712 1.00 66.50 70 THR A O 1
ATOM 519 N N . ALA A 1 71 ? 15.313 -3.123 -12.695 1.00 66.94 71 ALA A N 1
ATOM 520 C CA . ALA A 1 71 ? 16.251 -4.243 -12.702 1.00 66.94 71 ALA A CA 1
ATOM 521 C C . ALA A 1 71 ? 15.930 -5.263 -13.806 1.00 66.94 71 ALA A C 1
ATOM 523 O O . ALA A 1 71 ? 16.827 -5.657 -14.548 1.00 66.94 71 ALA A O 1
ATOM 524 N N . LEU A 1 72 ? 14.656 -5.631 -13.977 1.00 65.75 72 LEU A N 1
ATOM 525 C CA . LEU A 1 72 ? 14.205 -6.488 -15.077 1.00 65.75 72 LEU A CA 1
ATOM 526 C C . LEU A 1 72 ? 14.468 -5.838 -16.439 1.00 65.75 72 LEU A C 1
ATOM 528 O O . LEU A 1 72 ? 14.965 -6.504 -17.342 1.00 65.75 72 LEU A O 1
ATOM 532 N N . GLY A 1 73 ? 14.216 -4.533 -16.579 1.00 63.50 73 GLY A N 1
ATOM 533 C CA . GLY A 1 73 ? 14.525 -3.793 -17.805 1.00 63.50 73 GLY A CA 1
ATOM 534 C C . GLY A 1 73 ? 16.021 -3.787 -18.142 1.00 63.50 73 GLY A C 1
ATOM 535 O O . GLY A 1 73 ? 16.399 -3.960 -19.301 1.00 63.50 73 GLY A O 1
ATOM 536 N N . LYS A 1 74 ? 16.885 -3.649 -17.129 1.00 61.88 74 LYS A N 1
ATOM 537 C CA . LYS A 1 74 ? 18.348 -3.729 -17.278 1.00 61.88 74 LYS A CA 1
ATOM 538 C C . LYS A 1 74 ? 18.805 -5.146 -17.644 1.00 61.88 74 LYS A C 1
ATOM 540 O O . LYS A 1 74 ? 19.617 -5.301 -18.552 1.00 61.88 74 LYS A O 1
ATOM 545 N N . ALA A 1 75 ? 18.262 -6.163 -16.976 1.00 62.16 75 ALA A N 1
ATOM 546 C CA . ALA A 1 75 ? 18.620 -7.566 -17.181 1.00 62.16 75 ALA A CA 1
ATOM 547 C C . ALA A 1 75 ? 18.149 -8.113 -18.537 1.00 62.16 75 ALA A C 1
ATOM 549 O O . ALA A 1 75 ? 18.862 -8.891 -19.160 1.00 62.16 75 ALA A O 1
ATOM 550 N N . ALA A 1 76 ? 16.981 -7.684 -19.018 1.00 61.97 76 ALA A N 1
ATOM 551 C CA . ALA A 1 76 ? 16.439 -8.131 -20.297 1.00 61.97 76 ALA A CA 1
ATOM 552 C C . ALA A 1 76 ? 17.182 -7.554 -21.515 1.00 61.97 76 ALA A C 1
ATOM 554 O O . ALA A 1 76 ? 17.124 -8.149 -22.587 1.00 61.97 76 ALA A O 1
ATOM 555 N N . THR A 1 77 ? 17.869 -6.412 -21.372 1.00 57.66 77 THR A N 1
ATOM 556 C CA . THR A 1 77 ? 18.374 -5.648 -22.532 1.00 57.66 77 THR A CA 1
ATOM 557 C C . THR A 1 77 ? 19.901 -5.520 -22.586 1.00 57.66 77 THR A C 1
ATOM 559 O O . THR A 1 77 ? 20.439 -5.173 -23.631 1.00 57.66 77 THR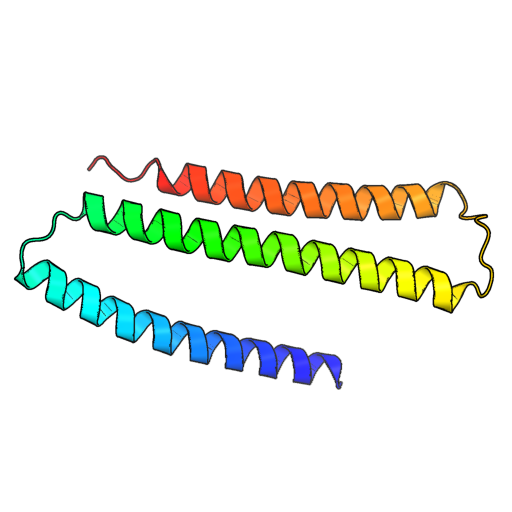 A O 1
ATOM 562 N N . GLY A 1 78 ? 20.634 -5.794 -21.500 1.00 55.50 78 GLY A N 1
ATOM 563 C CA . GLY A 1 78 ? 22.104 -5.915 -21.517 1.00 55.50 78 GLY A CA 1
ATOM 564 C C . GLY A 1 78 ? 22.909 -4.658 -21.896 1.00 55.50 78 GLY A C 1
ATOM 565 O O . GLY A 1 78 ? 24.135 -4.720 -21.913 1.00 55.50 78 GLY A O 1
ATOM 566 N N . GLN A 1 79 ? 22.272 -3.514 -22.172 1.00 51.66 79 GLN A N 1
ATOM 567 C CA . GLN A 1 79 ? 22.943 -2.262 -22.535 1.00 51.66 79 GLN A CA 1
ATOM 568 C C . GLN A 1 79 ? 22.550 -1.093 -21.611 1.00 51.66 79 GLN A C 1
ATOM 570 O O . GLN A 1 79 ? 21.385 -0.965 -21.226 1.00 51.66 79 GLN A O 1
ATOM 575 N N . PRO A 1 80 ? 23.504 -0.209 -21.251 1.00 53.88 80 PRO A N 1
ATOM 576 C CA . PRO A 1 80 ? 23.252 0.929 -20.369 1.00 53.88 80 PRO A CA 1
ATOM 577 C C . PRO A 1 80 ? 22.558 2.126 -21.044 1.00 53.88 80 PRO A C 1
ATOM 579 O O . PRO A 1 80 ? 22.214 3.066 -20.328 1.00 53.88 80 PRO A O 1
ATOM 582 N N . SER A 1 81 ? 22.289 2.092 -22.356 1.00 46.31 81 SER A N 1
ATOM 583 C CA . SER A 1 81 ? 21.745 3.239 -23.097 1.00 46.31 81 SER A CA 1
ATOM 584 C C . SER A 1 81 ? 20.463 2.901 -23.861 1.00 46.31 81 SER A C 1
ATOM 586 O O . SER A 1 81 ? 20.411 2.022 -24.713 1.00 46.31 81 SER A O 1
ATOM 588 N N . PHE A 1 82 ? 19.426 3.640 -23.485 1.00 53.22 82 PHE A N 1
ATOM 589 C CA . PHE A 1 82 ? 18.036 3.611 -23.912 1.00 53.22 82 PHE A CA 1
ATOM 590 C C . PHE A 1 82 ? 17.814 3.655 -25.432 1.00 53.22 82 PHE A C 1
ATOM 592 O O . PHE A 1 82 ? 18.035 4.685 -26.060 1.00 53.22 82 PHE A O 1
ATOM 599 N N . VAL A 1 83 ? 17.183 2.611 -25.969 1.00 48.94 83 VAL A N 1
ATOM 600 C CA . VAL A 1 83 ? 16.200 2.740 -27.058 1.00 48.94 83 VAL A CA 1
ATOM 601 C C . VAL A 1 83 ? 14.981 1.903 -26.666 1.00 48.94 83 VAL A C 1
ATOM 603 O O . VAL A 1 83 ? 14.754 0.807 -27.164 1.00 48.94 83 VAL A O 1
ATOM 606 N N . TYR A 1 84 ? 14.217 2.391 -25.688 1.00 50.69 84 TYR A N 1
ATOM 607 C CA . TYR A 1 84 ? 12.872 1.873 -25.441 1.00 50.69 84 TYR A CA 1
ATOM 608 C C . TYR A 1 84 ? 11.972 2.479 -26.522 1.00 50.69 84 TYR A C 1
ATOM 610 O O . TYR A 1 84 ? 11.867 3.705 -26.604 1.00 50.69 84 TYR A O 1
ATOM 618 N N . SER A 1 85 ? 11.337 1.665 -27.370 1.00 59.88 85 SER A N 1
ATOM 619 C CA . SER A 1 85 ? 10.303 2.183 -28.270 1.00 59.88 85 SER A CA 1
ATOM 620 C C . SER A 1 85 ? 9.248 2.923 -27.436 1.00 59.88 85 SER A C 1
ATOM 622 O O . SER A 1 85 ? 8.802 2.427 -26.397 1.00 59.88 85 SER A O 1
ATOM 624 N N . VAL A 1 86 ? 8.827 4.097 -27.919 1.00 59.44 86 VAL A N 1
ATOM 625 C CA . VAL A 1 86 ? 7.823 4.998 -27.314 1.00 59.44 86 VAL A CA 1
ATOM 626 C C . VAL A 1 86 ? 6.624 4.281 -26.648 1.00 59.44 86 VAL A C 1
ATOM 628 O O . VAL A 1 86 ? 6.231 4.705 -25.558 1.00 59.44 86 VAL A O 1
ATOM 631 N N . PRO A 1 87 ? 6.070 3.168 -27.187 1.00 61.06 87 PRO A N 1
ATOM 632 C CA . PRO A 1 87 ? 4.929 2.486 -26.573 1.00 61.06 87 PRO A CA 1
ATOM 633 C C . PRO A 1 87 ? 5.229 1.851 -25.210 1.00 61.06 87 PRO A C 1
ATOM 635 O O . PRO A 1 87 ? 4.361 1.809 -24.343 1.00 61.06 87 PRO A O 1
ATOM 638 N N . GLN A 1 88 ? 6.445 1.349 -24.996 1.00 60.84 88 GLN A N 1
ATOM 639 C CA . GLN A 1 88 ? 6.786 0.616 -23.775 1.00 60.84 88 GLN A CA 1
ATOM 640 C C . GLN A 1 88 ? 7.101 1.569 -22.614 1.00 60.84 88 GLN A C 1
ATOM 642 O O . GLN A 1 88 ? 6.759 1.279 -21.469 1.00 60.84 88 GLN A O 1
ATOM 647 N N . TYR A 1 89 ? 7.682 2.740 -22.905 1.00 61.78 89 TYR A N 1
ATOM 648 C CA . TYR A 1 89 ? 7.862 3.794 -21.904 1.00 61.78 89 TYR A CA 1
ATOM 649 C C . TYR A 1 89 ? 6.509 4.393 -21.514 1.00 61.78 89 TYR A C 1
ATOM 651 O O . TYR A 1 89 ? 6.238 4.584 -20.333 1.00 61.78 89 TYR A O 1
ATOM 659 N N . ALA A 1 90 ? 5.617 4.589 -22.492 1.00 64.50 90 ALA A N 1
ATOM 660 C CA . ALA A 1 90 ? 4.237 4.979 -22.230 1.00 64.50 90 ALA A CA 1
ATOM 661 C C . ALA A 1 90 ? 3.508 3.936 -21.371 1.00 64.50 90 ALA A C 1
ATOM 663 O O . ALA A 1 90 ? 2.851 4.312 -20.409 1.00 6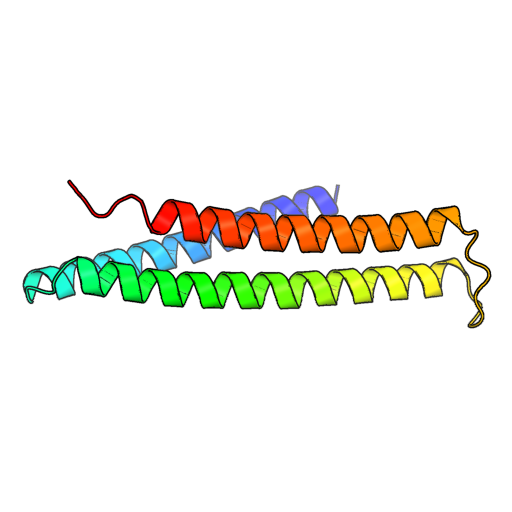4.50 90 ALA A O 1
ATOM 664 N N . GLY A 1 91 ? 3.677 2.638 -21.646 1.00 66.12 91 GLY A N 1
ATOM 665 C CA . GLY A 1 91 ? 3.113 1.559 -20.829 1.00 66.12 91 GLY A CA 1
ATOM 666 C C . GLY A 1 91 ? 3.650 1.548 -19.396 1.00 66.12 91 GLY A C 1
ATOM 667 O O . GLY A 1 91 ? 2.876 1.441 -18.450 1.00 66.12 91 GLY A O 1
ATOM 668 N N . LEU A 1 92 ? 4.959 1.734 -19.218 1.00 63.94 92 LEU A N 1
ATOM 669 C CA . LEU A 1 92 ? 5.597 1.824 -17.904 1.00 63.94 92 LEU A CA 1
ATOM 670 C C . LEU A 1 92 ? 5.101 3.039 -17.109 1.00 63.94 92 LEU A C 1
ATOM 672 O O . LEU A 1 92 ? 4.708 2.909 -15.950 1.00 63.94 92 LEU A O 1
ATOM 676 N N . VAL A 1 93 ? 5.087 4.215 -17.739 1.00 65.44 93 VAL A N 1
ATOM 677 C CA . VAL A 1 93 ? 4.593 5.455 -17.132 1.00 65.44 93 VAL A CA 1
ATOM 678 C C . VAL A 1 93 ? 3.106 5.341 -16.827 1.00 65.44 93 VAL A C 1
ATOM 680 O O . VAL A 1 93 ? 2.691 5.762 -15.755 1.00 65.44 93 VAL A O 1
ATOM 683 N N . LEU A 1 94 ? 2.312 4.714 -17.698 1.00 70.69 94 LEU A N 1
ATOM 684 C CA . LEU A 1 94 ? 0.894 4.458 -17.466 1.00 70.69 94 LEU A CA 1
ATOM 685 C C . LEU A 1 94 ? 0.694 3.509 -16.283 1.00 70.69 94 LEU A C 1
ATOM 687 O O . LEU A 1 94 ? -0.131 3.792 -15.430 1.00 70.69 94 LEU A O 1
ATOM 691 N N . VAL A 1 95 ? 1.452 2.418 -16.174 1.00 65.69 95 VAL A N 1
ATOM 692 C CA . VAL A 1 95 ? 1.340 1.476 -15.047 1.00 65.69 95 VAL A CA 1
ATOM 693 C C . VAL A 1 95 ? 1.779 2.131 -13.735 1.00 65.69 95 VAL A C 1
ATOM 695 O O . VAL A 1 95 ? 1.096 1.974 -12.722 1.00 65.69 95 VAL A O 1
ATOM 698 N N . CYS A 1 96 ? 2.851 2.924 -13.732 1.00 65.75 96 CYS A N 1
ATOM 699 C CA . CYS A 1 96 ? 3.257 3.718 -12.567 1.00 65.75 96 CYS A CA 1
ATOM 700 C C . CYS A 1 96 ? 2.211 4.785 -12.214 1.00 65.75 96 CYS A C 1
ATOM 702 O O . CYS A 1 96 ? 1.849 4.933 -11.049 1.00 65.75 96 CYS A O 1
ATOM 704 N N . ALA A 1 97 ? 1.674 5.490 -13.210 1.00 69.81 97 ALA A N 1
ATOM 705 C CA . ALA A 1 97 ? 0.650 6.506 -13.013 1.00 69.81 97 ALA A CA 1
ATOM 706 C C . ALA A 1 97 ? -0.646 5.886 -12.491 1.00 69.81 97 ALA A C 1
ATOM 708 O O . ALA A 1 97 ? -1.199 6.386 -11.523 1.00 69.81 97 ALA A O 1
ATOM 709 N N . VAL A 1 98 ? -1.103 4.775 -13.071 1.00 71.81 98 VAL A N 1
ATOM 710 C CA . VAL A 1 98 ? -2.326 4.062 -12.683 1.00 71.81 98 VAL A CA 1
ATOM 711 C C . VAL A 1 98 ? -2.170 3.402 -11.321 1.00 71.81 98 VAL A C 1
ATOM 713 O O . VAL A 1 98 ? -3.095 3.481 -10.523 1.00 71.81 98 VAL A O 1
ATOM 716 N N . SER A 1 99 ? -1.026 2.792 -11.005 1.00 65.06 99 SER A N 1
ATOM 717 C CA . SER A 1 99 ? -0.798 2.203 -9.677 1.00 65.06 99 SER A CA 1
ATOM 718 C C . SER A 1 99 ? -0.662 3.276 -8.592 1.00 65.06 99 SER A C 1
ATOM 720 O O . SER A 1 99 ? -1.266 3.139 -7.527 1.00 65.06 99 SER A O 1
ATOM 722 N N . GLY A 1 100 ? 0.014 4.393 -8.885 1.00 63.97 100 GLY A N 1
ATOM 723 C CA . GLY A 1 100 ? 0.055 5.572 -8.020 1.00 63.97 100 GLY A CA 1
ATOM 724 C C . GLY A 1 100 ? -1.327 6.200 -7.819 1.00 63.97 100 GLY A C 1
ATOM 725 O O . GLY A 1 100 ? -1.735 6.447 -6.684 1.00 63.97 100 GLY A O 1
ATOM 726 N N . LEU A 1 101 ? -2.095 6.384 -8.899 1.00 68.75 101 LEU A N 1
ATOM 727 C CA . LEU A 1 101 ? -3.473 6.884 -8.859 1.00 68.75 101 LEU A CA 1
ATOM 728 C C . LEU A 1 101 ? -4.400 5.929 -8.115 1.00 68.75 101 LEU A C 1
ATOM 730 O O . LEU A 1 101 ? -5.204 6.386 -7.314 1.00 68.75 101 LEU A O 1
ATOM 734 N N . ALA A 1 102 ? -4.294 4.618 -8.323 1.00 68.06 102 ALA A N 1
ATOM 735 C CA . ALA A 1 102 ? -5.103 3.628 -7.622 1.00 68.06 102 ALA A CA 1
ATOM 736 C C .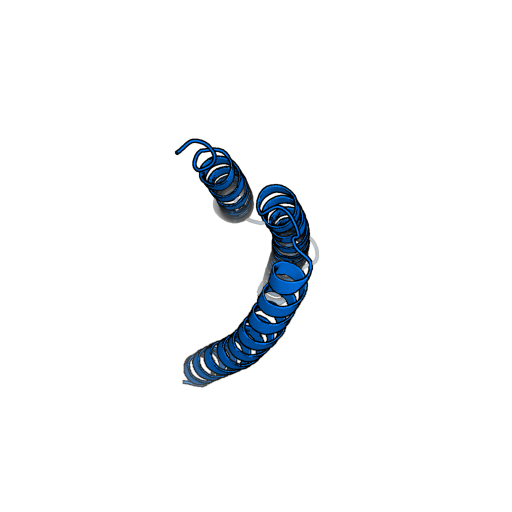 ALA A 1 102 ? -4.778 3.608 -6.123 1.00 68.06 102 ALA A C 1
ATOM 738 O O . ALA A 1 102 ? -5.699 3.574 -5.307 1.00 68.06 102 ALA A O 1
ATOM 739 N N . GLY A 1 103 ? -3.498 3.708 -5.748 1.00 62.25 103 GLY A N 1
ATOM 740 C CA . GLY A 1 103 ? -3.069 3.852 -4.355 1.00 62.25 103 GLY A CA 1
ATOM 741 C C . GLY A 1 103 ? -3.589 5.142 -3.711 1.00 62.25 103 GLY A C 1
ATOM 742 O O . GLY A 1 103 ? -4.156 5.107 -2.617 1.00 62.25 103 GLY A O 1
ATOM 743 N N . ALA A 1 104 ? -3.485 6.271 -4.417 1.00 62.06 104 ALA A N 1
ATOM 744 C CA . ALA A 1 104 ? -3.999 7.566 -3.972 1.00 62.06 104 ALA A CA 1
ATOM 745 C C . ALA A 1 104 ? -5.537 7.601 -3.891 1.00 62.06 104 ALA A C 1
ATOM 747 O O . ALA A 1 104 ? -6.113 8.170 -2.964 1.00 62.06 104 ALA A O 1
ATOM 748 N N . LEU A 1 105 ? -6.237 6.958 -4.826 1.00 62.44 105 LEU A N 1
ATOM 749 C CA . LEU A 1 105 ? -7.696 6.842 -4.822 1.00 62.44 105 LEU A CA 1
ATOM 750 C C . LEU A 1 105 ? -8.184 5.881 -3.733 1.00 62.44 105 LEU A C 1
ATOM 752 O O . LEU A 1 105 ? -9.214 6.130 -3.109 1.00 62.44 105 LEU A O 1
ATOM 756 N N . ALA A 1 106 ? -7.449 4.804 -3.456 1.00 60.94 106 ALA A N 1
ATOM 757 C CA . ALA A 1 106 ? -7.760 3.889 -2.366 1.00 60.94 106 ALA A CA 1
ATOM 758 C C . ALA A 1 106 ? -7.570 4.563 -1.000 1.00 60.94 106 ALA A C 1
ATOM 760 O O . ALA A 1 106 ? -8.437 4.434 -0.132 1.00 60.94 106 ALA A O 1
ATOM 761 N N . SER A 1 107 ? -6.494 5.337 -0.816 1.00 56.62 107 SER A N 1
ATOM 762 C CA . SER A 1 107 ? -6.250 6.080 0.424 1.00 56.62 107 SER A CA 1
ATOM 763 C C . SER A 1 107 ? -7.284 7.191 0.637 1.00 56.62 107 SER A C 1
ATOM 765 O O . SER A 1 107 ? -7.869 7.287 1.718 1.00 56.62 107 SER A O 1
ATOM 767 N N . THR A 1 108 ? -7.611 7.958 -0.406 1.00 59.78 108 THR A N 1
ATOM 768 C CA . THR A 1 108 ? -8.629 9.020 -0.337 1.00 59.78 108 THR A CA 1
ATOM 769 C C . THR A 1 108 ? -10.049 8.476 -0.162 1.00 59.78 108 THR A C 1
ATOM 771 O O . THR A 1 108 ? -10.821 9.046 0.611 1.00 59.78 108 THR A O 1
ATOM 774 N N . ARG A 1 109 ? -10.417 7.342 -0.782 1.00 58.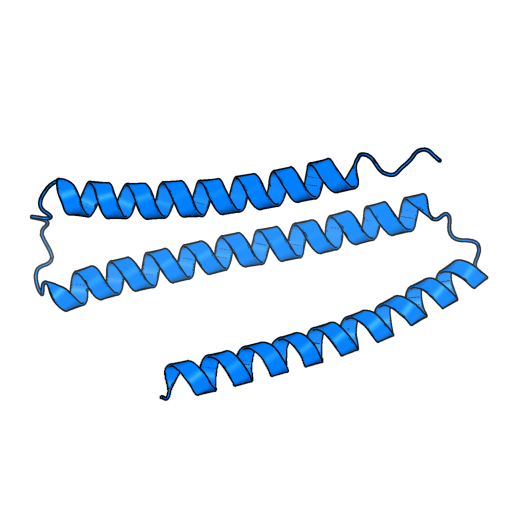47 109 ARG A N 1
ATOM 775 C CA . ARG A 1 109 ? -11.716 6.677 -0.534 1.00 58.47 109 ARG A CA 1
ATOM 776 C C . ARG A 1 109 ? -11.825 6.135 0.888 1.00 58.47 109 ARG A C 1
ATOM 778 O O . ARG A 1 109 ? -12.894 6.244 1.489 1.00 58.47 109 ARG A O 1
ATOM 785 N N . LYS A 1 110 ? -10.745 5.576 1.439 1.00 55.00 110 LYS A N 1
ATOM 786 C CA . LYS A 1 110 ? -10.723 5.066 2.819 1.00 55.00 110 LYS A CA 1
ATOM 787 C C . LYS A 1 110 ? -10.797 6.212 3.835 1.00 55.00 110 LYS A C 1
ATOM 789 O O . LYS A 1 110 ? -11.532 6.097 4.812 1.00 55.00 110 LYS A O 1
ATOM 794 N N . ALA A 1 111 ? -10.147 7.342 3.548 1.00 52.41 111 ALA A N 1
ATOM 795 C CA . ALA A 1 111 ? -10.266 8.573 4.329 1.00 52.41 111 ALA A CA 1
ATOM 796 C C . ALA A 1 111 ? -11.682 9.183 4.263 1.00 52.41 111 ALA A C 1
ATOM 798 O O . ALA A 1 111 ? -12.241 9.544 5.296 1.00 52.41 111 ALA A O 1
ATOM 799 N N . ARG A 1 112 ? -12.317 9.230 3.080 1.00 51.59 112 ARG A N 1
ATOM 800 C CA . ARG A 1 112 ? -13.689 9.756 2.920 1.00 51.59 112 ARG A CA 1
ATOM 801 C C . ARG A 1 112 ? -14.759 8.878 3.567 1.00 51.59 112 ARG A C 1
ATOM 803 O O . ARG A 1 112 ? -15.664 9.408 4.200 1.00 51.59 112 ARG A O 1
ATOM 810 N N . ARG A 1 113 ? -14.659 7.548 3.462 1.00 53.06 113 ARG A N 1
ATOM 811 C CA . ARG A 1 113 ? -15.612 6.635 4.126 1.00 53.06 113 ARG A CA 1
ATOM 812 C C . ARG A 1 113 ? -15.478 6.638 5.652 1.00 53.06 113 ARG A C 1
ATOM 814 O O . ARG A 1 113 ? -16.451 6.335 6.331 1.00 53.06 113 ARG A O 1
ATOM 821 N N . GLY A 1 114 ? -14.317 7.017 6.188 1.00 47.94 114 GLY A N 1
ATOM 822 C CA . GLY A 1 114 ? -14.117 7.194 7.629 1.00 47.94 114 GLY A CA 1
ATOM 823 C C . GLY A 1 114 ? -14.722 8.481 8.207 1.00 47.94 114 GLY A C 1
ATOM 824 O O . GLY A 1 114 ? -14.945 8.540 9.410 1.00 47.94 114 GLY A O 1
ATOM 825 N N . SER A 1 115 ? -15.010 9.491 7.376 1.00 45.09 115 SER A N 1
ATOM 826 C CA . SER A 1 115 ? -15.529 10.797 7.819 1.00 45.09 115 SER A CA 1
ATOM 827 C C . SER A 1 115 ? -17.060 10.900 7.842 1.00 45.09 115 SER A C 1
ATOM 829 O O . SER A 1 115 ? -17.576 11.882 8.361 1.00 45.09 115 SER A O 1
ATOM 831 N N . LEU A 1 116 ? -17.791 9.936 7.270 1.00 48.16 116 LEU A N 1
ATOM 832 C CA . LEU A 1 116 ? -19.253 10.016 7.093 1.00 48.16 116 LEU A CA 1
ATOM 833 C C . LEU A 1 116 ? -20.042 9.038 7.977 1.00 48.16 116 LEU A C 1
ATOM 835 O O . LEU A 1 116 ? -21.212 8.785 7.722 1.00 48.16 116 LEU A O 1
ATOM 839 N N . ARG A 1 117 ? -19.419 8.472 9.017 1.00 51.81 117 ARG A N 1
ATOM 840 C CA . ARG A 1 117 ? -20.121 7.658 10.025 1.00 51.81 117 ARG A CA 1
ATOM 841 C C . ARG A 1 117 ? -19.788 8.128 11.437 1.00 51.81 117 ARG A C 1
ATOM 843 O O . ARG A 1 117 ? -19.368 7.360 12.297 1.00 51.81 117 ARG A O 1
ATOM 850 N N . SER A 1 118 ? -19.926 9.435 11.621 1.00 51.16 118 SER A N 1
ATOM 851 C CA . SER A 1 118 ? -20.084 10.074 12.921 1.00 51.16 118 SER A CA 1
ATOM 852 C C . SER A 1 118 ? -21.186 11.117 12.796 1.00 51.16 118 SER A C 1
ATOM 854 O O . SER A 1 118 ? -20.883 12.300 12.738 1.00 51.16 118 SER A O 1
ATOM 856 N N . ASP A 1 119 ? -22.412 10.644 12.618 1.00 46.31 119 ASP A N 1
ATOM 857 C CA . ASP A 1 119 ? -23.617 11.188 13.245 1.00 46.31 119 ASP A CA 1
ATOM 858 C C . ASP A 1 119 ? -24.727 10.162 12.988 1.00 46.31 119 ASP A C 1
ATOM 860 O O . ASP A 1 119 ? -25.163 9.982 11.854 1.00 46.31 119 ASP A O 1
ATOM 864 N N . ASP A 1 120 ? -24.943 9.338 14.018 1.00 38.94 120 ASP A N 1
ATOM 865 C CA . ASP A 1 120 ? -26.203 8.756 14.513 1.00 38.94 120 ASP A CA 1
ATOM 866 C C . ASP A 1 120 ? -25.864 7.728 15.610 1.00 38.94 120 ASP A C 1
ATOM 868 O O . ASP A 1 120 ? -25.166 6.722 15.322 1.00 38.94 120 ASP A O 1
#

InterPro domains:
  IPR003838 ABC3 transporter permease, C-terminal [PF02687] (3-114)
  IPR050250 Macrolide Exporter MacB [PTHR30572] (6-113)

Solvent-accessible surface area (backbone atoms only — not comparable to full-atom values): 6933 Å² total; per-residue (Å²): 110,69,67,60,54,50,52,52,50,51,52,52,53,53,50,52,54,50,51,55,54,50,54,56,50,52,49,53,51,52,56,40,50,79,72,66,60,60,69,71,59,54,53,55,52,52,48,54,54,50,49,52,54,51,49,53,51,50,54,52,52,51,50,53,50,53,52,52,52,53,49,50,55,46,69,77,62,78,60,98,71,90,81,72,59,70,68,58,55,50,49,51,52,46,51,52,50,50,52,50,47,50,53,52,49,51,52,52,50,54,54,54,64,66,68,74,77,82,85,133

Secondary structure (DSSP, 8-state):
-HHHHHHHHHHHHHHHHHHHHHHHHHHHHHHHHHTT--HHHHHHHHHHHHHHHHHHHHHHHHHHHHHHHHHHHHHHH--SS----HHHHHHHHHHHHHHHHHHHHHHHHHHHHHSSS---

pLDDT: mean 71.43, std 13.38, range [38.94, 95.19]